Protein AF-A0A3G8YJ31-F1 (afdb_monomer_lite)

Sequence (71 aa):
MPRAQLIDTITSEILDDLGWFDTASQARTGCAMHARQMLVWERSPDDLWIAEGEEEAYHVEADVSQTASAE

pLDDT: mean 89.72, std 13.51, range [46.59, 97.56]

Organism: NCBI:txid2489213

Structure (mmCIF, N/CA/C/O backbone):
data_AF-A0A3G8YJ31-F1
#
_entry.id   AF-A0A3G8YJ31-F1
#
loop_
_atom_site.group_PDB
_atom_site.id
_atom_site.type_symbol
_atom_site.label_atom_id
_atom_site.label_alt_id
_atom_site.label_comp_id
_atom_site.label_asym_id
_atom_site.label_entity_id
_atom_site.label_seq_id
_atom_site.pdbx_PDB_ins_code
_atom_site.Cartn_x
_atom_site.Cartn_y
_atom_site.Cartn_z
_atom_site.occupancy
_atom_site.B_iso_or_equiv
_atom_site.auth_seq_id
_atom_site.auth_comp_id
_atom_site.auth_asym_id
_atom_site.auth_atom_id
_atom_site.pdbx_PDB_model_num
ATOM 1 N N . MET A 1 1 ? 7.143 -11.654 -9.281 1.00 88.38 1 MET A N 1
ATOM 2 C CA . MET A 1 1 ? 6.278 -10.526 -9.662 1.00 88.38 1 MET A CA 1
ATOM 3 C C . MET A 1 1 ? 5.420 -10.244 -8.454 1.00 88.38 1 MET A C 1
ATOM 5 O O . MET A 1 1 ? 4.677 -11.146 -8.095 1.00 88.38 1 MET A O 1
ATOM 9 N N . PRO A 1 2 ? 5.614 -9.122 -7.754 1.00 93.56 2 PRO A N 1
ATOM 10 C CA . PRO A 1 2 ? 4.795 -8.780 -6.601 1.00 93.56 2 PRO A CA 1
ATOM 11 C C . PRO A 1 2 ? 3.387 -8.353 -6.997 1.00 93.56 2 PRO A C 1
ATOM 13 O O . PRO A 1 2 ? 3.191 -7.625 -7.978 1.00 93.56 2 PRO A O 1
ATOM 16 N N . ARG A 1 3 ? 2.417 -8.788 -6.203 1.00 95.56 3 ARG A N 1
ATOM 17 C CA . ARG A 1 3 ? 1.026 -8.358 -6.270 1.00 95.56 3 ARG A CA 1
ATOM 18 C C . ARG A 1 3 ? 0.808 -7.091 -5.454 1.00 95.56 3 ARG A C 1
ATOM 20 O O . ARG A 1 3 ? 1.379 -6.946 -4.374 1.00 95.56 3 ARG A O 1
ATOM 27 N N . ALA A 1 4 ? -0.037 -6.200 -5.960 1.00 97.25 4 ALA A N 1
ATOM 28 C CA . ALA A 1 4 ? -0.536 -5.044 -5.230 1.00 97.25 4 ALA A CA 1
ATOM 29 C C . ALA A 1 4 ? -2.043 -5.167 -5.001 1.00 97.25 4 ALA A C 1
ATOM 31 O O . ALA A 1 4 ? -2.786 -5.529 -5.914 1.00 97.25 4 ALA A O 1
ATOM 32 N N . GLN A 1 5 ? -2.489 -4.855 -3.790 1.00 97.56 5 GLN A N 1
ATOM 33 C CA . GLN A 1 5 ? -3.882 -4.972 -3.371 1.00 97.56 5 GLN A CA 1
ATOM 34 C C . GLN A 1 5 ? -4.261 -3.790 -2.480 1.00 97.56 5 GLN A C 1
ATOM 36 O O . GLN A 1 5 ? -3.425 -3.272 -1.736 1.00 97.56 5 GLN A O 1
ATOM 41 N N . LEU A 1 6 ? -5.521 -3.378 -2.560 1.00 97.19 6 LEU A N 1
ATOM 42 C CA . LEU A 1 6 ? -6.140 -2.433 -1.640 1.00 97.19 6 LEU A CA 1
ATOM 43 C C . LEU A 1 6 ? -6.989 -3.219 -0.646 1.00 97.19 6 LEU A C 1
ATOM 45 O O . LEU A 1 6 ? -7.829 -4.022 -1.054 1.00 97.19 6 LEU A O 1
ATOM 49 N N . ILE A 1 7 ? -6.749 -3.003 0.639 1.00 96.50 7 ILE A N 1
ATOM 50 C CA . ILE A 1 7 ? -7.361 -3.737 1.743 1.00 96.50 7 ILE A CA 1
ATOM 51 C C . ILE A 1 7 ? -8.145 -2.759 2.615 1.00 96.50 7 ILE A C 1
ATOM 53 O O . ILE A 1 7 ? -7.666 -1.662 2.893 1.00 96.50 7 ILE A O 1
ATOM 57 N N . ASP A 1 8 ? -9.324 -3.165 3.070 1.00 95.56 8 ASP A N 1
ATOM 58 C CA . ASP A 1 8 ? -10.070 -2.461 4.112 1.00 95.56 8 ASP A CA 1
ATOM 59 C C . ASP A 1 8 ? -9.434 -2.744 5.480 1.00 95.56 8 ASP A C 1
ATOM 61 O O . ASP A 1 8 ? -9.300 -3.903 5.886 1.00 95.56 8 ASP A O 1
ATOM 65 N N . THR A 1 9 ? -9.025 -1.705 6.209 1.00 92.56 9 THR A N 1
ATOM 66 C CA . THR A 1 9 ? -8.282 -1.876 7.475 1.00 92.56 9 THR A CA 1
ATOM 67 C C . THR A 1 9 ? -9.153 -2.409 8.613 1.00 92.56 9 THR A C 1
ATOM 69 O O . THR A 1 9 ? -8.630 -2.933 9.597 1.00 92.56 9 THR A O 1
ATOM 72 N N . ILE A 1 10 ? -10.480 -2.317 8.491 1.00 92.69 10 ILE A N 1
ATOM 73 C CA . ILE A 1 10 ? -11.436 -2.680 9.542 1.00 92.69 10 ILE A CA 1
ATOM 74 C C . ILE A 1 10 ? -11.822 -4.159 9.439 1.00 92.69 10 ILE A C 1
ATOM 76 O O . ILE A 1 10 ? -11.876 -4.877 10.439 1.00 92.69 10 ILE A O 1
ATOM 80 N N . THR A 1 11 ? -12.099 -4.618 8.226 1.00 94.31 11 THR A N 1
ATOM 81 C CA . THR A 1 11 ? -12.589 -5.965 7.905 1.00 94.31 11 THR A CA 1
ATOM 82 C C . THR A 1 11 ? -11.480 -6.890 7.414 1.00 94.31 11 THR A C 1
ATOM 84 O O . THR A 1 11 ? -11.664 -8.107 7.410 1.00 94.31 11 THR A O 1
ATOM 87 N N . SER A 1 12 ? -10.319 -6.333 7.046 1.00 90.69 12 SER A N 1
ATOM 88 C CA . SER A 1 12 ? -9.220 -7.048 6.382 1.00 90.69 12 SER A CA 1
ATOM 89 C C . SER A 1 12 ? -9.623 -7.682 5.044 1.00 90.69 12 SER A C 1
ATOM 91 O O . SER A 1 12 ? -8.979 -8.625 4.580 1.00 90.69 12 SER A O 1
ATOM 93 N N . GLU A 1 13 ? -10.690 -7.188 4.412 1.00 96.25 13 GLU A N 1
ATOM 94 C CA . GLU A 1 13 ? -11.135 -7.655 3.102 1.00 96.25 13 GLU A CA 1
ATOM 95 C C . GLU A 1 13 ? -10.373 -6.949 1.976 1.00 96.25 13 GLU A C 1
ATOM 97 O O . GLU A 1 13 ? -10.021 -5.774 2.070 1.00 96.25 13 GLU A O 1
ATOM 102 N N . ILE A 1 14 ? -10.122 -7.672 0.881 1.00 95.94 14 ILE A N 1
ATOM 103 C CA . ILE A 1 14 ? -9.552 -7.077 -0.331 1.00 95.94 14 ILE A CA 1
ATOM 104 C C . ILE A 1 14 ? -10.651 -6.258 -1.009 1.00 95.94 14 ILE A C 1
ATOM 106 O O . ILE A 1 14 ? -11.625 -6.821 -1.510 1.00 95.94 14 ILE A O 1
ATOM 110 N N . LEU A 1 15 ? -10.468 -4.942 -1.044 1.00 95.62 15 LEU A N 1
ATOM 111 C CA . LEU A 1 15 ? -11.346 -4.007 -1.739 1.00 95.62 15 LEU A CA 1
ATOM 112 C C . LEU A 1 15 ? -11.077 -4.010 -3.244 1.00 95.62 15 LEU A C 1
ATOM 114 O O . LEU A 1 15 ? -12.020 -4.020 -4.033 1.00 95.62 15 LEU A O 1
ATOM 118 N N . ASP A 1 16 ? -9.800 -4.023 -3.637 1.00 96.38 16 ASP A N 1
ATOM 119 C CA . ASP A 1 16 ? -9.403 -4.020 -5.045 1.00 96.38 16 ASP A CA 1
ATOM 120 C C . ASP A 1 16 ? -8.092 -4.779 -5.291 1.00 96.38 16 ASP A C 1
ATOM 122 O O . ASP A 1 16 ? -7.156 -4.751 -4.484 1.00 96.38 16 ASP A O 1
ATOM 126 N N . ASP A 1 17 ? -8.025 -5.455 -6.437 1.00 95.75 17 ASP A N 1
ATOM 127 C CA . ASP 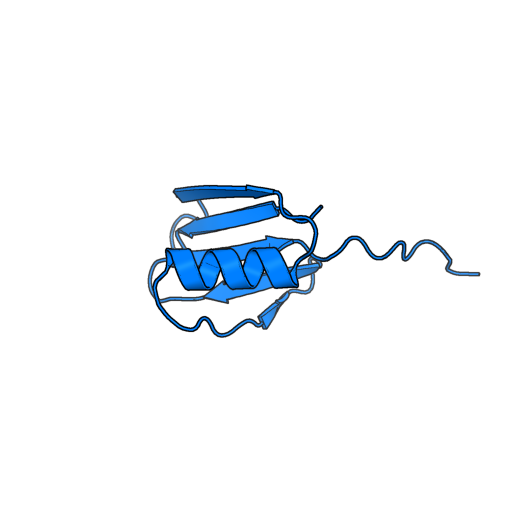A 1 17 ? -6.822 -6.129 -6.914 1.00 95.75 17 ASP A CA 1
ATOM 128 C C . ASP A 1 17 ? -6.136 -5.273 -7.981 1.00 95.75 17 ASP A C 1
ATOM 130 O O . ASP A 1 17 ? -6.446 -5.353 -9.170 1.00 95.75 17 ASP A O 1
ATOM 134 N N . LEU A 1 18 ? -5.159 -4.476 -7.549 1.00 95.31 18 LEU A N 1
ATOM 135 C CA . LEU A 1 18 ? -4.431 -3.534 -8.408 1.00 95.31 18 LEU A CA 1
ATOM 136 C C . LEU A 1 18 ? -3.499 -4.239 -9.410 1.00 95.31 18 LEU A C 1
ATOM 138 O O . LEU A 1 18 ? -2.953 -3.605 -10.316 1.00 95.31 18 LEU A O 1
ATOM 142 N N . GLY A 1 19 ? -3.325 -5.553 -9.253 1.00 95.25 19 GLY A N 1
ATOM 143 C CA . GLY A 1 19 ? -2.676 -6.439 -10.206 1.00 95.25 19 GLY A CA 1
ATOM 144 C C . GLY A 1 19 ? -1.245 -6.817 -9.837 1.00 95.25 19 GLY A C 1
ATOM 145 O O . GLY A 1 19 ? -0.777 -6.639 -8.711 1.00 95.25 19 GLY A O 1
ATOM 146 N N . TRP A 1 20 ? -0.553 -7.390 -10.818 1.00 95.31 20 TRP A N 1
ATOM 147 C CA . TRP A 1 20 ? 0.815 -7.887 -10.693 1.00 95.31 20 TRP A CA 1
ATOM 148 C C . TRP A 1 20 ? 1.793 -6.941 -11.376 1.00 95.31 20 TRP A C 1
ATOM 150 O O . TRP A 1 20 ? 1.531 -6.452 -12.476 1.00 95.31 20 TRP A O 1
ATOM 160 N N . PHE A 1 21 ? 2.943 -6.733 -10.746 1.00 94.75 21 PHE A N 1
ATOM 161 C CA . PHE A 1 21 ? 3.988 -5.845 -11.240 1.00 94.75 21 PHE A CA 1
ATOM 162 C C . PHE A 1 21 ? 5.310 -6.595 -11.380 1.00 94.75 21 PHE A C 1
ATOM 164 O O . PHE A 1 21 ? 5.515 -7.650 -10.774 1.00 94.75 21 PHE A O 1
ATOM 171 N N . ASP A 1 22 ? 6.230 -6.045 -12.173 1.00 93.62 22 ASP A N 1
ATOM 172 C CA . ASP A 1 22 ? 7.556 -6.641 -12.337 1.00 93.62 22 ASP A CA 1
ATOM 173 C C . ASP A 1 22 ? 8.383 -6.508 -11.056 1.00 93.62 22 ASP A C 1
ATOM 175 O O . ASP A 1 22 ? 9.101 -7.440 -10.693 1.00 93.62 22 ASP A O 1
ATOM 179 N N . THR A 1 23 ? 8.243 -5.377 -10.350 1.00 95.38 23 THR A N 1
ATOM 180 C CA . THR A 1 23 ? 8.960 -5.105 -9.095 1.00 95.38 23 THR A CA 1
ATOM 181 C C . THR A 1 23 ? 8.094 -4.453 -8.023 1.00 95.38 23 THR A C 1
ATOM 183 O O . THR A 1 23 ? 7.125 -3.751 -8.334 1.00 95.38 23 THR A O 1
ATOM 186 N N . ALA A 1 24 ? 8.477 -4.597 -6.751 1.00 94.94 24 ALA A N 1
ATOM 187 C CA . ALA A 1 24 ? 7.712 -4.039 -5.633 1.00 94.94 24 ALA A CA 1
ATO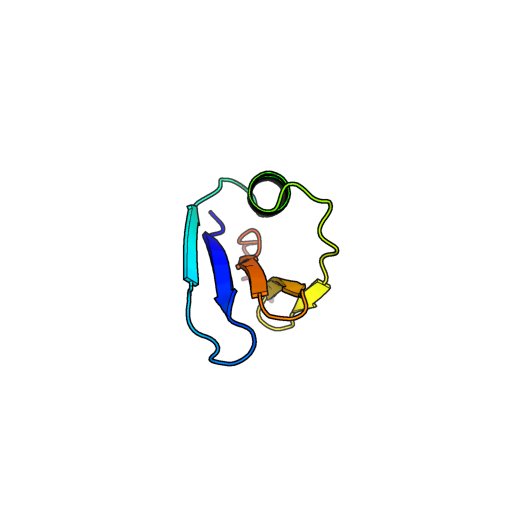M 188 C C . ALA A 1 24 ? 7.756 -2.508 -5.659 1.00 94.94 24 ALA A C 1
ATOM 190 O O . ALA A 1 24 ? 6.803 -1.829 -5.289 1.00 94.94 24 ALA A O 1
ATOM 191 N N . SER A 1 25 ? 8.848 -1.926 -6.158 1.00 94.69 25 SER A N 1
ATOM 192 C CA . SER A 1 25 ? 8.939 -0.475 -6.355 1.00 94.69 25 SER A CA 1
ATOM 193 C C . SER A 1 25 ? 7.977 0.036 -7.433 1.00 94.69 25 SER A C 1
ATOM 195 O O . SER A 1 25 ? 7.386 1.106 -7.262 1.00 94.69 25 SER A O 1
ATOM 197 N N . GLN A 1 26 ? 7.762 -0.731 -8.505 1.00 95.62 26 GLN A N 1
ATOM 198 C CA . GLN A 1 26 ? 6.773 -0.390 -9.527 1.00 95.62 26 GLN A CA 1
ATOM 199 C C . GLN A 1 26 ? 5.347 -0.526 -8.986 1.00 95.62 26 GLN A C 1
ATOM 201 O O . GLN A 1 26 ? 4.555 0.394 -9.171 1.00 95.62 26 GLN A O 1
ATOM 206 N N . ALA A 1 27 ? 5.051 -1.608 -8.261 1.00 96.38 27 ALA A N 1
ATOM 207 C CA . ALA A 1 27 ? 3.774 -1.798 -7.573 1.00 96.38 27 ALA A CA 1
ATOM 208 C C . ALA A 1 27 ? 3.458 -0.633 -6.623 1.00 96.38 27 ALA A C 1
ATOM 210 O O . ALA A 1 27 ? 2.411 -0.005 -6.748 1.00 96.38 27 ALA A O 1
ATOM 2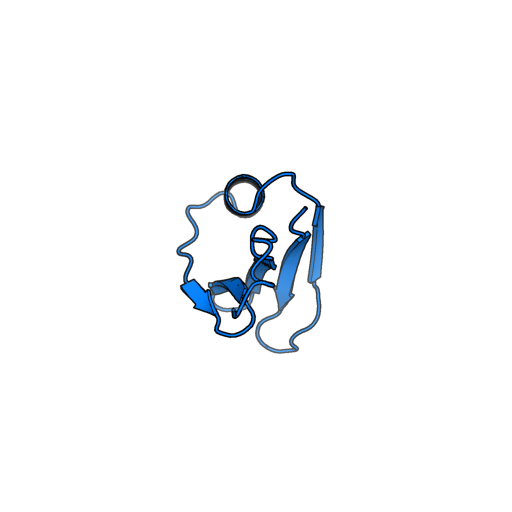11 N N . ARG A 1 28 ? 4.402 -0.250 -5.751 1.00 96.50 28 ARG A N 1
ATOM 212 C CA . ARG A 1 28 ? 4.244 0.899 -4.838 1.00 96.50 28 ARG A CA 1
ATOM 213 C C . ARG A 1 28 ? 3.994 2.216 -5.574 1.00 96.50 28 ARG A C 1
ATOM 215 O O . ARG A 1 28 ? 3.188 3.030 -5.128 1.00 96.50 28 ARG A O 1
ATOM 222 N N . THR A 1 29 ? 4.654 2.421 -6.716 1.00 95.88 29 THR A N 1
ATOM 223 C CA . THR A 1 29 ? 4.398 3.590 -7.574 1.00 95.88 29 THR A CA 1
ATOM 224 C C . THR A 1 29 ? 2.993 3.533 -8.179 1.00 95.88 29 THR A C 1
ATOM 226 O O . THR A 1 29 ? 2.293 4.543 -8.187 1.00 95.88 29 THR A O 1
ATOM 229 N N . GLY A 1 30 ? 2.552 2.356 -8.634 1.00 95.50 30 GLY A N 1
ATOM 230 C CA . GLY A 1 30 ? 1.191 2.115 -9.115 1.00 95.50 30 GLY A CA 1
ATOM 231 C C . GLY A 1 30 ? 0.133 2.429 -8.056 1.00 95.50 30 GLY A C 1
ATOM 232 O O . GLY A 1 30 ? -0.813 3.158 -8.343 1.00 95.50 30 GLY A O 1
ATOM 233 N N . CYS A 1 31 ? 0.344 1.984 -6.816 1.00 96.00 31 CYS A N 1
ATOM 234 C CA . CYS A 1 31 ? -0.525 2.296 -5.679 1.00 96.00 31 CYS A CA 1
ATOM 235 C C . CYS A 1 31 ? -0.596 3.802 -5.396 1.00 96.00 31 CYS A C 1
ATOM 237 O O . CYS A 1 31 ? -1.684 4.341 -5.227 1.00 96.00 31 CYS A O 1
ATOM 239 N N . ALA A 1 32 ? 0.536 4.514 -5.406 1.00 94.81 32 ALA A N 1
ATOM 240 C CA . ALA A 1 32 ? 0.547 5.968 -5.215 1.00 94.81 32 ALA A CA 1
ATOM 241 C C . ALA A 1 32 ? -0.212 6.710 -6.334 1.00 94.81 32 ALA A C 1
ATOM 243 O O . ALA A 1 32 ? -0.937 7.673 -6.079 1.00 94.81 32 ALA A O 1
ATOM 244 N N . MET A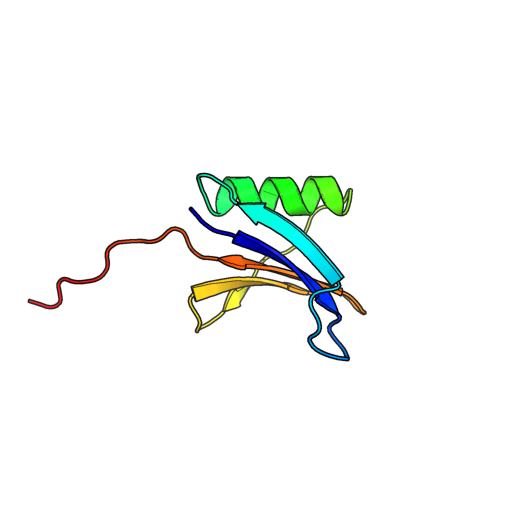 1 33 ? -0.096 6.234 -7.579 1.00 95.19 33 MET A N 1
ATOM 245 C CA . MET A 1 33 ? -0.856 6.764 -8.716 1.00 95.19 33 MET A CA 1
ATOM 246 C C . MET A 1 33 ? -2.358 6.481 -8.586 1.00 95.19 33 MET A C 1
ATOM 248 O O . MET A 1 33 ? -3.164 7.367 -8.873 1.00 95.19 33 MET A O 1
ATOM 252 N N . HIS A 1 34 ? -2.729 5.283 -8.125 1.00 94.94 34 HIS A N 1
ATOM 253 C CA . HIS A 1 34 ? -4.115 4.905 -7.842 1.00 94.94 34 HIS A CA 1
ATOM 254 C C . HIS A 1 34 ? -4.721 5.794 -6.747 1.00 94.94 34 HIS A C 1
ATOM 256 O O . HIS A 1 34 ? -5.757 6.421 -6.960 1.00 94.94 34 HIS A O 1
ATOM 262 N N . ALA A 1 35 ? -4.010 5.944 -5.626 1.00 92.56 35 ALA A N 1
ATOM 263 C CA . ALA A 1 35 ? -4.401 6.788 -4.500 1.00 92.56 35 ALA A CA 1
ATOM 264 C C . ALA A 1 35 ? -4.369 8.294 -4.822 1.00 92.56 35 ALA A C 1
ATOM 266 O O . ALA A 1 35 ? -4.898 9.102 -4.062 1.00 92.56 35 ALA A O 1
ATOM 267 N N . ARG A 1 36 ? -3.719 8.690 -5.928 1.00 94.06 36 ARG A N 1
ATOM 268 C CA . ARG A 1 36 ? -3.444 10.088 -6.314 1.00 94.06 36 ARG A CA 1
ATOM 269 C C . ARG A 1 36 ? -2.740 10.894 -5.219 1.00 94.06 36 ARG A C 1
ATOM 271 O O . ARG A 1 36 ? -2.902 12.111 -5.136 1.00 94.06 36 ARG A O 1
ATOM 278 N N . GLN A 1 37 ? -1.936 10.221 -4.404 1.00 92.38 37 GLN A N 1
ATOM 279 C CA . GLN A 1 37 ? -1.180 10.827 -3.317 1.00 92.38 37 GLN A CA 1
ATOM 280 C C . GLN A 1 37 ? 0.104 10.053 -3.036 1.00 92.38 37 GLN A C 1
ATOM 282 O O . GLN A 1 37 ? 0.286 8.914 -3.465 1.00 92.38 37 GLN A O 1
ATOM 287 N N . MET A 1 38 ? 1.007 10.682 -2.289 1.00 92.50 38 MET A N 1
ATOM 288 C CA . MET A 1 38 ? 2.203 10.009 -1.804 1.00 92.50 38 MET A CA 1
ATOM 289 C C . MET A 1 38 ? 1.834 9.086 -0.640 1.00 92.50 38 MET A C 1
ATOM 291 O O . MET A 1 38 ? 1.274 9.536 0.354 1.00 92.50 38 MET A O 1
ATOM 295 N N . LEU A 1 39 ? 2.176 7.806 -0.771 1.00 95.25 39 LEU A N 1
ATOM 296 C CA . LEU A 1 39 ? 1.980 6.797 0.266 1.00 95.25 39 LEU A CA 1
ATOM 297 C C . LEU A 1 39 ? 3.274 6.604 1.061 1.00 95.25 39 LEU A C 1
ATOM 299 O O . LEU A 1 39 ? 4.364 6.539 0.480 1.00 95.25 39 LEU A O 1
ATOM 303 N N . VAL A 1 40 ? 3.152 6.510 2.384 1.00 95.44 40 VAL A N 1
ATOM 304 C CA . VAL A 1 40 ? 4.263 6.169 3.281 1.00 95.44 40 VAL A CA 1
ATOM 305 C C . VAL A 1 40 ? 4.248 4.664 3.485 1.00 95.44 40 VAL A C 1
ATOM 307 O O . VAL A 1 40 ? 3.234 4.111 3.886 1.00 95.44 40 VAL A O 1
ATOM 310 N N . TRP A 1 41 ? 5.367 4.012 3.181 1.00 96.25 41 TRP A N 1
ATOM 311 C CA . TRP A 1 41 ? 5.466 2.558 3.191 1.00 96.25 41 TRP A CA 1
ATOM 312 C C . TRP A 1 41 ? 6.279 2.068 4.381 1.00 96.25 41 TRP A C 1
ATOM 314 O O . TRP A 1 41 ? 7.416 2.503 4.575 1.00 96.25 41 TRP A O 1
ATOM 324 N N . GLU A 1 42 ? 5.733 1.093 5.091 1.00 95.81 42 GLU A N 1
ATOM 325 C CA . GLU A 1 42 ? 6.427 0.286 6.083 1.00 95.81 42 GLU A CA 1
ATOM 326 C C . GLU A 1 42 ? 6.636 -1.137 5.551 1.00 95.81 42 GLU A C 1
ATOM 328 O O . GLU A 1 42 ? 5.894 -1.623 4.693 1.00 95.81 42 GLU A O 1
ATOM 333 N N . ARG A 1 43 ? 7.693 -1.799 6.025 1.00 94.31 43 ARG A N 1
ATOM 334 C CA . ARG A 1 43 ? 7.981 -3.194 5.700 1.00 94.31 43 ARG A CA 1
ATOM 335 C C . ARG A 1 43 ? 7.484 -4.094 6.830 1.00 94.31 43 ARG A C 1
ATOM 337 O O . ARG A 1 43 ? 8.003 -4.011 7.939 1.00 94.31 43 ARG A O 1
ATOM 344 N N . SER A 1 44 ? 6.528 -4.965 6.526 1.00 91.31 44 SER A N 1
ATOM 345 C CA . SER A 1 44 ? 5.992 -5.955 7.457 1.00 91.31 44 SER A CA 1
ATOM 346 C C . SER A 1 44 ? 6.934 -7.165 7.601 1.00 91.31 44 SER A C 1
ATOM 348 O O . SER A 1 44 ? 7.758 -7.424 6.713 1.00 91.31 44 SER A O 1
ATOM 350 N N . PRO A 1 45 ? 6.816 -7.935 8.699 1.00 89.44 45 PRO A N 1
ATOM 351 C CA . PRO A 1 45 ? 7.572 -9.174 8.887 1.00 89.44 45 PRO A CA 1
ATOM 352 C C . PRO A 1 45 ? 7.179 -10.288 7.904 1.00 89.44 45 PRO A C 1
ATOM 354 O O . PRO A 1 45 ? 7.984 -11.183 7.669 1.00 89.44 45 PRO A O 1
ATOM 357 N N . ASP A 1 46 ? 5.991 -10.219 7.296 1.00 88.81 46 ASP A N 1
ATOM 358 C CA . ASP A 1 46 ? 5.491 -11.171 6.289 1.00 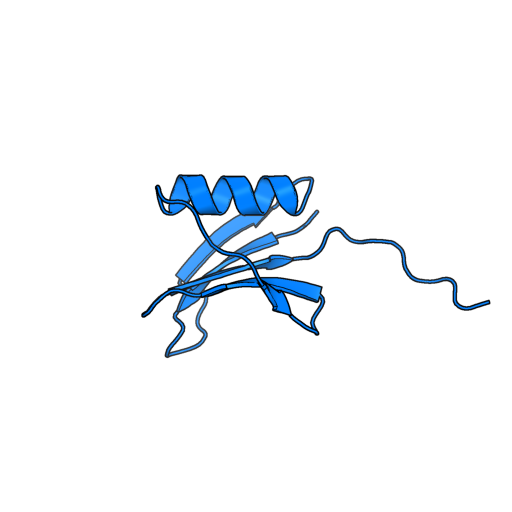88.81 46 ASP A CA 1
ATOM 359 C C . ASP A 1 46 ? 5.994 -10.862 4.872 1.00 88.81 46 ASP A C 1
ATOM 361 O O . ASP A 1 46 ? 5.392 -11.258 3.875 1.00 88.81 46 ASP A O 1
ATOM 365 N N . ASP A 1 47 ? 7.081 -10.098 4.770 1.00 90.44 47 ASP A N 1
ATOM 366 C CA . ASP A 1 47 ? 7.642 -9.657 3.503 1.00 90.44 47 ASP A CA 1
ATOM 367 C C . ASP A 1 47 ? 6.653 -8.835 2.642 1.00 90.44 47 ASP A C 1
ATOM 369 O O . ASP A 1 47 ? 6.774 -8.766 1.414 1.00 90.44 47 ASP A O 1
ATOM 373 N N . LEU A 1 48 ? 5.735 -8.097 3.272 1.00 93.38 48 LEU A N 1
ATOM 374 C CA . LEU A 1 48 ? 4.857 -7.137 2.598 1.00 93.38 48 LEU A CA 1
ATOM 375 C C . LEU A 1 48 ? 5.340 -5.702 2.810 1.00 93.38 48 LEU A C 1
ATOM 377 O O . LEU A 1 48 ? 5.883 -5.334 3.845 1.00 93.38 48 LEU A O 1
ATOM 381 N N . TRP A 1 49 ? 5.159 -4.867 1.799 1.00 96.50 49 TRP A N 1
ATOM 382 C CA . TRP A 1 49 ? 5.141 -3.421 1.942 1.00 96.50 49 TRP A CA 1
ATOM 383 C C . TRP A 1 49 ? 3.705 -2.990 2.207 1.00 96.50 49 TRP A C 1
ATOM 385 O O . TRP A 1 49 ? 2.815 -3.321 1.425 1.00 96.50 49 TRP A O 1
ATOM 395 N N . ILE A 1 50 ? 3.495 -2.244 3.283 1.00 96.69 50 ILE A N 1
ATOM 396 C CA . ILE A 1 50 ? 2.177 -1.777 3.701 1.00 96.69 50 ILE A CA 1
ATOM 397 C C . ILE A 1 50 ? 2.208 -0.253 3.766 1.00 96.69 50 ILE A C 1
ATOM 399 O O . ILE A 1 50 ? 3.141 0.327 4.319 1.00 96.69 50 ILE A O 1
ATOM 403 N N . ALA A 1 51 ? 1.212 0.394 3.175 1.00 97.12 51 ALA A N 1
ATOM 404 C CA . ALA A 1 51 ? 0.935 1.807 3.394 1.00 97.12 51 ALA A CA 1
ATOM 405 C C . ALA A 1 51 ? -0.468 1.946 3.980 1.00 97.12 51 ALA A C 1
ATOM 407 O O . ALA A 1 51 ? -1.453 1.798 3.256 1.00 97.12 51 ALA A O 1
ATOM 408 N N . GLU A 1 52 ? -0.539 2.196 5.287 1.00 92.31 52 GLU A N 1
ATOM 409 C CA . GLU A 1 52 ? -1.796 2.321 6.027 1.00 92.31 52 GLU A CA 1
ATOM 410 C C . GLU A 1 52 ? -2.376 3.738 5.914 1.00 92.31 52 GLU A C 1
ATOM 412 O O . GLU A 1 52 ? -1.676 4.738 6.101 1.00 92.31 52 GLU A O 1
ATOM 417 N N . GLY A 1 53 ? -3.669 3.811 5.607 1.00 87.56 53 GLY A N 1
ATOM 418 C CA . GLY A 1 53 ? -4.534 4.969 5.804 1.00 87.56 53 GLY A CA 1
ATOM 419 C C . GLY A 1 53 ? -5.547 4.713 6.925 1.00 87.56 53 GLY A C 1
ATOM 420 O O . GLY A 1 53 ? -5.447 3.731 7.655 1.00 87.56 53 GLY A O 1
ATOM 421 N N . GLU A 1 54 ? -6.527 5.608 7.080 1.00 84.19 54 GLU A N 1
ATOM 422 C CA . GLU A 1 54 ? -7.519 5.510 8.165 1.00 84.19 54 GLU A CA 1
ATOM 423 C C . GLU A 1 54 ? -8.477 4.318 7.983 1.00 84.19 54 GLU A C 1
ATOM 425 O O . GLU A 1 54 ? -8.707 3.567 8.928 1.00 84.19 54 GLU A O 1
ATOM 430 N N . GLU A 1 55 ? -8.992 4.113 6.770 1.00 90.56 55 GLU A N 1
ATOM 431 C CA . GLU A 1 55 ? -9.980 3.063 6.449 1.00 90.56 55 GLU A CA 1
ATOM 432 C C . GLU A 1 55 ? -9.446 2.049 5.420 1.00 90.56 55 GLU A C 1
ATOM 434 O O . GLU A 1 55 ? -9.984 0.957 5.256 1.00 90.56 55 GLU A O 1
ATOM 439 N N . GLU A 1 56 ? -8.351 2.387 4.738 1.00 95.44 56 GLU A N 1
ATOM 440 C CA . GLU A 1 56 ? -7.808 1.619 3.621 1.00 95.44 56 GLU A CA 1
ATOM 441 C C . GLU A 1 56 ? -6.288 1.488 3.748 1.00 95.44 56 GLU A C 1
ATOM 443 O O . GLU A 1 56 ? -5.600 2.442 4.117 1.00 95.44 56 GLU A O 1
ATOM 448 N N . ALA A 1 57 ? -5.744 0.326 3.393 1.00 96.62 57 ALA A N 1
ATOM 449 C CA . ALA A 1 57 ? -4.312 0.070 3.343 1.00 96.62 57 ALA A CA 1
ATOM 450 C C . ALA A 1 57 ? -3.910 -0.535 1.998 1.00 96.62 57 ALA A C 1
ATOM 452 O O . ALA A 1 57 ? -4.563 -1.432 1.465 1.00 96.62 57 ALA A O 1
ATOM 453 N N . TYR A 1 58 ? -2.786 -0.073 1.458 1.00 97.44 58 TYR A N 1
ATOM 454 C CA . TYR A 1 58 ? -2.189 -0.676 0.272 1.00 97.44 58 TYR A CA 1
ATOM 455 C C . TYR A 1 58 ? -1.183 -1.739 0.690 1.00 97.44 58 TYR A C 1
ATOM 457 O O . TYR A 1 58 ? -0.226 -1.441 1.403 1.00 97.44 58 TYR A O 1
ATOM 465 N N . HIS A 1 59 ? -1.376 -2.962 0.209 1.00 97.06 59 HIS A N 1
ATOM 466 C CA . HIS A 1 59 ? -0.466 -4.083 0.409 1.00 97.06 59 HIS A CA 1
ATOM 467 C C . HIS A 1 59 ? 0.265 -4.379 -0.896 1.00 97.06 59 HIS A C 1
ATOM 469 O O . HIS A 1 59 ? -0.349 -4.510 -1.953 1.00 97.06 59 HIS A O 1
ATOM 475 N N . VAL A 1 60 ? 1.586 -4.487 -0.827 1.00 97.00 60 VAL A N 1
ATOM 476 C CA . VAL A 1 60 ? 2.440 -4.839 -1.960 1.00 97.00 60 VAL A CA 1
ATOM 477 C C . VAL A 1 60 ? 3.401 -5.932 -1.529 1.00 97.00 60 VAL A C 1
ATOM 479 O O . VAL A 1 60 ? 4.160 -5.758 -0.579 1.00 97.00 60 VAL A O 1
ATOM 482 N N . GLU A 1 61 ? 3.410 -7.056 -2.234 1.00 96.19 61 GLU A N 1
ATOM 483 C CA . GLU A 1 61 ? 4.371 -8.123 -1.957 1.00 96.19 61 GLU A CA 1
ATOM 484 C C . GLU A 1 61 ? 5.825 -7.656 -2.149 1.00 96.19 61 GLU A C 1
ATOM 486 O O . GLU A 1 61 ? 6.128 -6.730 -2.909 1.00 96.19 61 GLU A O 1
ATOM 491 N N . ALA A 1 62 ? 6.755 -8.313 -1.456 1.00 92.81 62 ALA A N 1
ATOM 492 C CA . ALA A 1 62 ? 8.177 -8.183 -1.739 1.00 92.81 62 ALA A CA 1
ATOM 493 C C . ALA A 1 62 ? 8.503 -8.475 -3.199 1.00 92.81 62 ALA A C 1
ATOM 495 O O . ALA A 1 62 ? 7.905 -9.349 -3.830 1.00 92.81 62 ALA A O 1
ATOM 496 N N . ASP A 1 63 ? 9.610 -7.907 -3.663 1.00 90.31 63 ASP A N 1
ATOM 497 C CA . ASP A 1 63 ? 10.374 -8.604 -4.682 1.00 90.31 63 ASP A CA 1
ATOM 498 C C . ASP A 1 63 ? 10.796 -9.966 -4.125 1.00 90.31 63 ASP A C 1
ATOM 500 O O . ASP A 1 63 ? 11.370 -10.047 -3.036 1.00 90.31 63 ASP A O 1
ATOM 504 N N . VAL A 1 64 ? 10.505 -11.033 -4.874 1.00 75.81 64 VAL A N 1
ATOM 505 C CA . VAL A 1 64 ? 10.940 -12.394 -4.546 1.00 75.81 64 VAL A CA 1
ATOM 506 C C . VAL A 1 64 ? 12.463 -12.421 -4.650 1.00 75.81 64 VAL A C 1
ATOM 508 O O . VAL A 1 64 ? 13.042 -12.726 -5.692 1.00 75.81 64 VAL A O 1
ATOM 511 N N . SER A 1 65 ? 13.138 -12.034 -3.576 1.00 61.78 65 SER A N 1
ATOM 512 C CA . SER A 1 65 ? 14.550 -12.329 -3.423 1.00 61.78 65 SER A CA 1
ATOM 513 C C . SER A 1 65 ? 14.608 -13.828 -3.182 1.00 61.78 65 SER A C 1
ATOM 515 O O . SER A 1 65 ? 13.989 -14.325 -2.245 1.00 61.78 65 SER A O 1
ATOM 517 N N . GLN A 1 66 ? 15.287 -14.569 -4.056 1.00 46.78 66 GLN A N 1
ATOM 518 C CA . GLN A 1 66 ? 15.640 -15.962 -3.797 1.00 46.78 66 GLN A CA 1
ATOM 519 C C . GLN A 1 66 ? 16.548 -16.019 -2.556 1.00 46.78 66 GLN A C 1
ATOM 521 O O . GLN A 1 66 ? 17.759 -16.164 -2.674 1.00 46.78 66 GLN A O 1
ATOM 526 N N . THR A 1 67 ? 15.988 -15.895 -1.356 1.00 50.16 67 THR A N 1
ATOM 527 C CA . THR A 1 67 ? 16.678 -16.216 -0.108 1.00 50.16 67 THR A CA 1
ATOM 528 C C . THR A 1 67 ? 16.331 -17.656 0.235 1.00 50.16 67 THR A C 1
ATOM 53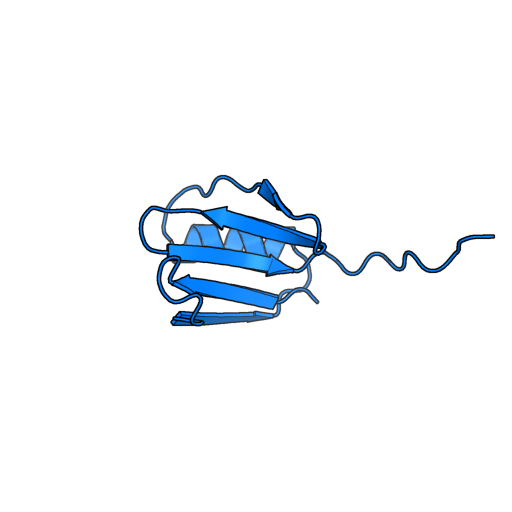0 O O . THR A 1 67 ? 15.542 -17.951 1.124 1.00 50.16 67 THR A O 1
ATOM 533 N N . ALA A 1 68 ? 16.924 -18.566 -0.532 1.00 52.62 68 ALA A N 1
ATOM 534 C CA . ALA A 1 68 ? 17.084 -19.963 -0.164 1.00 52.62 68 ALA A CA 1
ATOM 535 C C . ALA A 1 68 ? 18.544 -20.343 -0.421 1.00 52.62 68 ALA A C 1
ATOM 537 O O . ALA A 1 68 ? 18.872 -21.029 -1.382 1.00 52.62 68 ALA A O 1
ATOM 538 N N . SER A 1 69 ? 19.445 -19.828 0.409 1.00 47.28 69 SER A N 1
ATOM 539 C CA . SER A 1 69 ? 20.781 -20.392 0.624 1.00 47.28 69 SER A CA 1
ATOM 540 C C . SER A 1 69 ? 21.219 -19.982 2.025 1.00 47.28 69 SER A C 1
ATOM 542 O O . SER A 1 69 ? 21.935 -19.006 2.219 1.00 47.28 69 SER A O 1
ATOM 544 N N . ALA A 1 70 ? 20.681 -20.688 3.018 1.00 46.59 70 ALA A N 1
ATOM 545 C CA . ALA A 1 70 ? 21.423 -20.915 4.244 1.00 46.59 70 ALA A CA 1
ATOM 546 C C . ALA A 1 70 ? 22.359 -22.095 3.939 1.00 46.59 70 ALA A C 1
ATOM 548 O O . ALA A 1 70 ? 21.896 -23.234 3.873 1.00 46.59 70 ALA A O 1
ATOM 549 N N . GLU A 1 71 ? 23.624 -21.794 3.646 1.00 47.88 71 GLU A N 1
ATOM 550 C CA . GLU A 1 71 ? 24.739 -22.746 3.758 1.00 47.88 71 GLU A CA 1
ATOM 551 C C . GLU A 1 71 ? 25.403 -22.584 5.128 1.00 47.88 71 GLU A C 1
ATOM 553 O O . GLU A 1 71 ? 25.551 -21.421 5.577 1.00 47.88 71 GLU A O 1
#

Radius of gyration: 12.53 Å; chains: 1; bounding box: 37×34×22 Å

Secondary structure (DSSP, 8-state):
--EEEEEETTT--EEEEEEE-SSHHHHHHHHHHHHTSPPP-EE-TTSEEEEE-SSEEEEEEPP--------

Foldseek 3Di:
DKWKFKAFPPPRDTPDGLGDDPAQVVSQVSVCVVVVHHFDWDQDPVQWTWGDDDGMIMIIHHDPDPPPDPD